Protein AF-A0A6F8Y904-F1 (afdb_monomer_lite)

Radius of gyration: 15.38 Å; chains: 1; bounding box: 41×33×41 Å

Sequence (114 aa):
MERADYKPGPPVDAAAERGEGDRWTLVFIRDFRHPREKVWGALVEPEQLREWAPFVPDRDLGGAGAATFTMLGGERPEDGPAEVLRVEPPALLVYDWGGDLLRWELEPTGEGPG

pLDDT: mean 87.83, std 13.52, range [43.12, 98.56]

Organism: NCBI:txid1076124

InterPro domains:
  IPR013538 Activator of Hsp90 ATPase homologue 1/2-like, C-terminal [PF08327] (34-111)
  IPR023393 START-like domain superfamily [G3DSA:3.30.530.20] (12-113)

Secondary structure (DSSP, 8-state):
-PPP-----S----EEEE-STT-EEEE-----SS-HHHHHHHHH-HHHHTTTSSEEESS-TTS-EEEEEEE-SSSS-EEEEEEEEEEETTTEEEEEETTEEEEEE----S-S--

Structure (mmCIF, N/CA/C/O backbone):
data_AF-A0A6F8Y904-F1
#
_entry.id   AF-A0A6F8Y904-F1
#
loop_
_atom_site.group_PDB
_atom_site.id
_atom_site.type_symbol
_atom_site.label_atom_id
_atom_site.label_alt_id
_atom_site.label_comp_id
_atom_site.label_asym_id
_atom_site.label_entity_id
_atom_site.label_seq_id
_atom_site.pdbx_PDB_ins_code
_atom_site.Cartn_x
_atom_site.Cartn_y
_atom_site.Cartn_z
_atom_site.occupancy
_atom_site.B_iso_or_equiv
_atom_site.auth_seq_id
_atom_site.auth_comp_id
_atom_site.auth_asym_id
_atom_site.auth_atom_id
_atom_site.pdbx_PDB_model_num
ATOM 1 N N . MET A 1 1 ? 19.372 -6.331 12.100 1.00 43.59 1 MET A N 1
ATOM 2 C CA . MET A 1 1 ? 18.099 -6.621 12.783 1.00 43.59 1 MET A CA 1
ATOM 3 C C . MET A 1 1 ? 17.629 -7.952 12.239 1.00 43.59 1 MET A C 1
ATOM 5 O O . MET A 1 1 ? 17.336 -8.042 11.055 1.00 43.59 1 MET A O 1
ATOM 9 N N . GLU A 1 2 ? 17.755 -8.996 13.048 1.00 51.47 2 GLU A N 1
ATOM 10 C CA . GLU A 1 2 ? 17.365 -10.367 12.711 1.00 51.47 2 GLU A CA 1
ATOM 11 C C . GLU A 1 2 ? 15.840 -10.384 12.539 1.00 51.47 2 GLU A C 1
ATOM 13 O O . GLU A 1 2 ? 15.128 -9.936 13.441 1.00 51.47 2 GLU A O 1
ATOM 18 N N . ARG A 1 3 ? 15.331 -10.783 11.361 1.00 57.88 3 ARG A N 1
ATOM 19 C CA . ARG A 1 3 ? 13.886 -11.000 11.186 1.00 57.88 3 ARG A CA 1
ATOM 20 C C . ARG A 1 3 ? 13.499 -12.064 12.210 1.00 57.88 3 ARG A C 1
ATOM 22 O O . ARG A 1 3 ? 14.092 -13.138 12.196 1.00 57.88 3 ARG A O 1
ATOM 29 N N . ALA A 1 4 ? 12.566 -11.746 13.107 1.00 63.38 4 ALA A N 1
ATOM 30 C CA . ALA A 1 4 ? 12.077 -12.697 14.100 1.00 63.38 4 ALA A CA 1
ATOM 31 C C . ALA A 1 4 ? 11.690 -14.017 13.414 1.00 63.38 4 ALA A C 1
ATOM 33 O O . ALA A 1 4 ? 11.136 -13.970 12.315 1.00 63.38 4 ALA A O 1
ATOM 34 N N . ASP A 1 5 ? 11.984 -15.156 14.053 1.00 65.44 5 ASP A N 1
ATOM 35 C CA . ASP A 1 5 ? 11.663 -16.511 13.582 1.00 65.44 5 ASP A CA 1
ATOM 36 C C . ASP A 1 5 ? 10.215 -16.593 13.066 1.00 65.44 5 ASP A C 1
ATOM 38 O O . ASP A 1 5 ? 9.262 -16.801 13.825 1.00 65.44 5 ASP A O 1
ATOM 42 N N . TYR A 1 6 ? 10.041 -16.408 11.756 1.00 66.50 6 TYR A N 1
ATOM 43 C CA . TYR A 1 6 ? 8.736 -16.400 11.115 1.00 66.50 6 TYR A CA 1
ATOM 44 C C . TYR A 1 6 ? 8.212 -17.834 11.058 1.00 66.50 6 TYR A C 1
ATOM 46 O O . TYR A 1 6 ? 8.697 -18.665 10.291 1.00 66.50 6 TYR A O 1
ATOM 54 N N . LYS A 1 7 ? 7.213 -18.132 11.892 1.00 64.94 7 LYS A N 1
ATOM 55 C CA . LYS A 1 7 ? 6.477 -19.400 11.871 1.00 64.94 7 LYS A CA 1
ATOM 56 C C . LYS A 1 7 ? 5.136 -19.167 11.175 1.00 64.94 7 LYS A C 1
ATOM 58 O O . LYS A 1 7 ? 4.258 -18.563 11.795 1.00 64.94 7 LYS A O 1
ATOM 63 N N . PRO A 1 8 ? 4.959 -19.598 9.913 1.00 66.12 8 PRO A N 1
ATOM 64 C CA . PRO A 1 8 ? 3.693 -19.406 9.223 1.00 66.12 8 PRO A CA 1
ATOM 65 C C . PRO A 1 8 ? 2.578 -20.173 9.944 1.00 66.12 8 PRO A C 1
ATOM 67 O O . PRO A 1 8 ? 2.765 -21.311 10.380 1.00 66.12 8 PRO A O 1
ATOM 70 N N . GLY A 1 9 ? 1.417 -19.533 10.077 1.00 66.50 9 GLY A N 1
ATOM 71 C CA . GLY A 1 9 ? 0.192 -20.198 10.511 1.00 66.50 9 GLY A CA 1
ATOM 72 C C . GLY A 1 9 ? -0.362 -21.138 9.430 1.00 66.50 9 GLY A C 1
ATOM 73 O O . GLY A 1 9 ? 0.191 -21.214 8.329 1.00 66.50 9 GLY A O 1
ATOM 74 N N . PRO A 1 10 ? -1.461 -21.859 9.717 1.00 69.75 10 PRO A N 1
ATOM 75 C CA . PRO A 1 10 ? -2.155 -22.638 8.698 1.00 69.75 10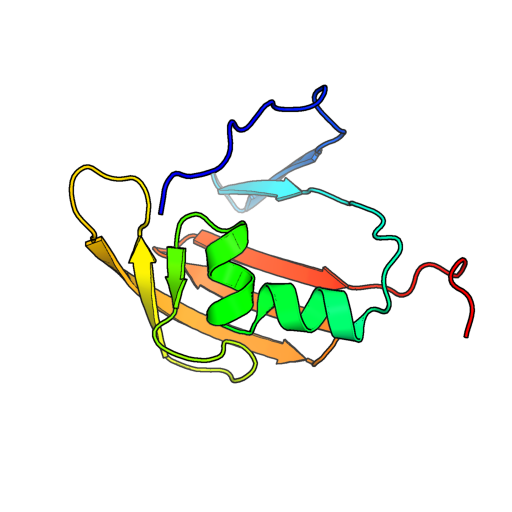 PRO A CA 1
ATOM 76 C C . PRO A 1 10 ? -2.585 -21.741 7.521 1.00 69.75 10 PRO A C 1
ATOM 78 O O . PRO A 1 10 ? -2.887 -20.562 7.738 1.00 69.75 10 PRO A O 1
ATOM 81 N N . PRO A 1 11 ? -2.634 -22.281 6.287 1.00 66.75 11 PRO A N 1
ATOM 82 C CA . PRO A 1 11 ? -3.173 -21.563 5.144 1.00 66.75 11 PRO A CA 1
ATOM 83 C C . PRO A 1 11 ? -4.582 -21.069 5.452 1.00 66.75 11 PRO A C 1
ATOM 85 O O . PRO A 1 11 ? -5.408 -21.785 6.015 1.00 66.75 11 PRO A O 1
ATOM 88 N N . VAL A 1 12 ? -4.819 -19.825 5.090 1.00 75.00 12 VAL A N 1
ATOM 89 C CA . VAL A 1 12 ? -6.064 -19.097 5.306 1.00 75.00 12 VAL A CA 1
ATOM 90 C C . VAL A 1 12 ? -6.730 -18.872 3.955 1.00 75.00 12 VAL A C 1
ATOM 92 O O . VAL A 1 12 ? -6.027 -18.776 2.947 1.00 75.00 12 VAL A O 1
ATOM 95 N N . ASP A 1 13 ? -8.060 -18.773 3.937 1.00 79.62 13 ASP A N 1
ATOM 96 C CA . ASP A 1 13 ? -8.836 -18.696 2.696 1.00 79.62 13 ASP A CA 1
ATOM 97 C C . ASP A 1 13 ? -8.325 -17.582 1.770 1.00 79.62 13 ASP A C 1
ATOM 99 O O . ASP A 1 13 ? -8.015 -16.462 2.206 1.00 79.62 13 ASP A O 1
ATOM 103 N N . ALA A 1 14 ? -8.213 -17.926 0.491 1.00 85.69 14 ALA A N 1
ATOM 104 C CA . ALA A 1 14 ? -7.833 -17.049 -0.604 1.00 85.69 14 ALA A CA 1
ATOM 105 C C . ALA A 1 14 ? -8.616 -17.471 -1.850 1.00 85.69 14 ALA A C 1
ATOM 107 O O . ALA A 1 14 ? -8.789 -18.667 -2.098 1.00 85.69 14 ALA A O 1
ATOM 108 N N . ALA A 1 15 ? -9.078 -16.499 -2.627 1.00 87.62 15 ALA A N 1
ATOM 109 C CA . ALA A 1 15 ? -9.743 -16.747 -3.900 1.00 87.62 15 ALA A CA 1
ATOM 110 C C . ALA A 1 15 ? -8.816 -16.348 -5.049 1.00 87.62 15 ALA A C 1
ATOM 112 O O . ALA A 1 15 ? -8.114 -15.343 -4.967 1.00 87.62 15 ALA A O 1
ATOM 113 N N . ALA A 1 16 ? -8.817 -17.139 -6.118 1.00 90.31 16 ALA A N 1
ATOM 114 C CA . ALA A 1 16 ? -8.159 -16.788 -7.366 1.00 90.31 16 ALA A CA 1
ATOM 115 C C . ALA A 1 16 ? -9.233 -16.541 -8.424 1.00 90.31 16 ALA A C 1
ATOM 117 O O . ALA A 1 16 ? -10.044 -17.422 -8.714 1.00 90.31 16 ALA A O 1
ATOM 118 N N . GLU A 1 17 ? -9.223 -15.349 -8.999 1.00 91.25 17 GLU A N 1
ATOM 119 C CA . GLU A 1 17 ? -10.159 -14.928 -10.031 1.00 91.25 17 GLU A CA 1
ATOM 120 C C . GLU A 1 17 ? -9.407 -14.732 -11.343 1.00 91.25 17 GLU A C 1
ATOM 122 O O . GLU A 1 17 ? -8.295 -14.198 -11.377 1.00 91.25 17 GLU A O 1
ATOM 127 N N . ARG A 1 18 ? -10.004 -15.187 -12.445 1.00 88.50 18 ARG A N 1
ATOM 128 C CA . ARG A 1 18 ? -9.445 -14.941 -13.771 1.00 88.50 18 ARG A CA 1
ATOM 129 C C . ARG A 1 18 ? -9.848 -13.539 -14.218 1.00 88.50 18 ARG A C 1
ATOM 131 O O . ARG A 1 18 ? -11.039 -13.254 -14.325 1.00 88.50 18 ARG A O 1
ATOM 138 N N . GLY A 1 19 ? -8.858 -12.694 -14.482 1.00 80.56 19 GLY A N 1
ATOM 139 C CA . GLY A 1 19 ? -9.053 -11.365 -15.049 1.00 80.56 19 GLY A CA 1
ATOM 140 C C . GLY A 1 19 ? -9.186 -11.399 -16.572 1.00 80.56 19 GLY A C 1
ATOM 141 O O . GLY A 1 19 ? -9.319 -12.456 -17.195 1.00 80.56 19 GLY A O 1
ATOM 142 N N . GLU A 1 20 ? -9.128 -10.224 -17.197 1.00 80.12 20 GLU A N 1
ATOM 143 C CA . GLU A 1 20 ? -9.118 -10.127 -18.656 1.00 80.12 20 GLU A CA 1
ATOM 144 C C . GLU A 1 20 ? -7.844 -10.755 -19.254 1.00 80.12 20 GLU A C 1
ATOM 146 O O . GLU A 1 20 ? -6.719 -10.501 -18.811 1.00 80.12 20 GLU A O 1
ATOM 151 N N . GLY A 1 21 ? -8.029 -11.576 -20.291 1.00 84.06 21 GLY A N 1
ATOM 152 C CA . GLY A 1 21 ? -6.946 -12.294 -20.965 1.00 84.06 21 GLY A CA 1
ATOM 153 C C . GLY A 1 21 ? -6.317 -13.388 -20.093 1.00 84.06 21 GLY A C 1
ATOM 154 O O . GLY A 1 21 ? -7.002 -14.309 -19.634 1.00 84.06 21 GLY A O 1
ATOM 155 N N . ASP A 1 22 ? -5.000 -13.286 -19.904 1.00 85.19 22 ASP A N 1
ATOM 156 C CA . ASP A 1 22 ? -4.187 -14.223 -19.115 1.00 85.19 22 ASP A CA 1
ATOM 157 C C . ASP A 1 22 ? -3.836 -13.686 -17.717 1.00 85.19 22 ASP A C 1
ATOM 159 O O . ASP A 1 22 ? -3.035 -14.289 -17.001 1.00 85.19 22 ASP A O 1
ATOM 163 N N . ARG A 1 23 ? -4.438 -12.563 -17.297 1.00 87.06 23 ARG A N 1
ATOM 164 C CA . ARG A 1 23 ? -4.240 -12.041 -15.942 1.00 87.06 23 ARG A CA 1
ATOM 165 C C . ARG A 1 23 ? -5.023 -12.857 -14.920 1.00 87.06 23 ARG A C 1
ATOM 167 O O . ARG A 1 23 ? -6.149 -13.290 -15.165 1.00 87.06 23 ARG A O 1
ATOM 174 N N . TRP A 1 24 ? -4.436 -12.989 -13.742 1.00 91.94 24 TRP A N 1
ATOM 175 C CA . TRP A 1 24 ? -5.061 -13.585 -12.570 1.00 91.94 24 TRP A CA 1
ATOM 176 C C . TRP A 1 24 ? -5.036 -12.588 -11.422 1.00 91.94 24 TRP A C 1
ATOM 178 O O . TRP A 1 24 ? -4.079 -11.831 -11.272 1.00 91.94 24 TRP A O 1
ATOM 188 N N . THR A 1 25 ? -6.081 -12.612 -10.605 1.00 92.88 25 THR A N 1
ATOM 189 C CA . THR A 1 25 ? -6.195 -11.805 -9.394 1.00 92.88 25 THR A CA 1
ATOM 190 C C . THR A 1 25 ? -6.287 -12.734 -8.200 1.00 92.88 25 THR A C 1
ATOM 192 O O . THR A 1 25 ? -7.098 -13.658 -8.177 1.00 92.88 25 THR A O 1
ATOM 195 N N . LEU A 1 26 ? -5.442 -12.488 -7.206 1.00 94.12 26 LEU A N 1
ATOM 196 C CA . LEU A 1 26 ? -5.467 -13.195 -5.937 1.00 94.12 26 LEU A CA 1
ATOM 197 C C . LEU A 1 26 ? -6.111 -12.290 -4.888 1.00 94.12 26 LEU A C 1
ATOM 199 O O . LEU A 1 26 ? -5.642 -11.177 -4.659 1.00 94.12 26 LEU A O 1
ATOM 203 N N . VAL A 1 27 ? -7.187 -12.767 -4.268 1.00 93.25 27 VAL A N 1
ATOM 204 C CA . VAL A 1 27 ? -7.985 -12.009 -3.303 1.00 93.25 27 VAL A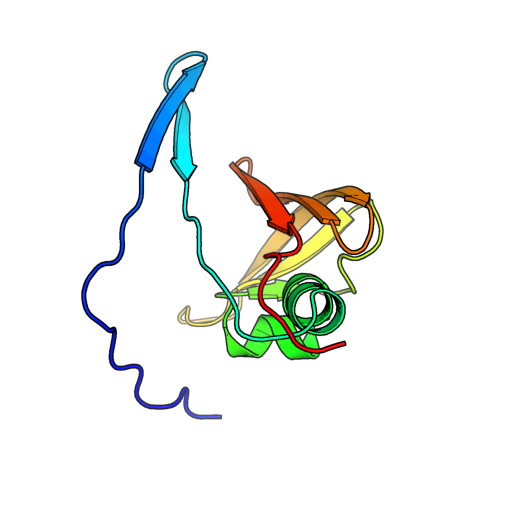 CA 1
ATOM 205 C C . VAL A 1 27 ? -7.816 -12.613 -1.914 1.00 93.25 27 VAL A C 1
ATOM 207 O O . VAL A 1 27 ? -8.093 -13.795 -1.691 1.00 93.25 27 VAL A O 1
ATOM 210 N N . PHE A 1 28 ? -7.388 -11.775 -0.970 1.00 92.12 28 PHE A N 1
ATOM 211 C CA . PHE A 1 28 ? -7.277 -12.105 0.447 1.00 92.12 28 PHE A CA 1
ATOM 212 C C . PHE A 1 28 ? -8.155 -11.165 1.268 1.00 92.12 28 PHE A C 1
ATOM 214 O O . PHE A 1 28 ? -8.025 -9.950 1.161 1.00 92.12 28 PHE A O 1
ATOM 221 N N . ILE A 1 29 ? -8.998 -11.731 2.131 1.00 90.88 29 ILE A N 1
ATOM 222 C CA . ILE A 1 29 ? -9.848 -10.968 3.054 1.00 90.88 29 ILE A CA 1
ATOM 223 C C . ILE A 1 29 ? -9.485 -11.363 4.481 1.00 90.88 29 ILE A C 1
ATOM 225 O O . ILE A 1 29 ? -9.444 -12.552 4.807 1.00 90.88 29 ILE A O 1
ATOM 229 N N . ARG A 1 30 ? -9.173 -10.383 5.331 1.00 89.12 30 ARG A N 1
ATOM 230 C CA . ARG A 1 30 ? -8.776 -10.610 6.725 1.00 89.12 30 ARG A CA 1
ATOM 231 C C . ARG A 1 30 ? -9.437 -9.591 7.638 1.00 89.12 30 ARG A C 1
ATOM 233 O O . ARG A 1 30 ? -9.331 -8.393 7.395 1.00 89.12 30 ARG A O 1
ATOM 240 N N . ASP A 1 31 ? -10.013 -10.085 8.727 1.00 89.88 31 ASP A N 1
ATOM 241 C CA . ASP A 1 31 ? -10.516 -9.241 9.803 1.00 89.88 31 ASP A CA 1
ATOM 242 C C . ASP A 1 31 ? -9.381 -8.880 10.762 1.00 89.88 31 ASP A C 1
ATOM 244 O O . ASP A 1 31 ? -8.701 -9.751 11.319 1.00 89.88 31 ASP A O 1
ATOM 248 N N . PHE A 1 32 ? -9.192 -7.584 10.996 1.00 89.44 32 PHE A N 1
ATOM 249 C CA . PHE A 1 32 ? -8.212 -7.074 11.948 1.00 89.44 32 PHE A CA 1
ATOM 250 C C . PHE A 1 32 ? -8.915 -6.501 13.177 1.00 89.44 32 PHE A C 1
ATOM 252 O O . PHE A 1 32 ? -9.767 -5.626 13.072 1.00 89.44 32 PHE A O 1
ATOM 259 N N . ARG A 1 33 ? -8.501 -6.928 14.377 1.00 89.94 33 ARG A N 1
ATOM 260 C CA . ARG A 1 33 ? -8.997 -6.390 15.663 1.00 89.94 33 ARG A CA 1
ATOM 261 C C . ARG A 1 33 ? -8.326 -5.059 16.024 1.00 89.94 33 ARG A C 1
ATOM 263 O O . ARG A 1 33 ? -7.823 -4.876 17.135 1.00 89.94 33 ARG A O 1
ATOM 270 N N . HIS A 1 34 ? -8.252 -4.151 15.060 1.00 89.31 34 HIS A N 1
ATOM 271 C CA . HIS A 1 34 ? -7.625 -2.843 15.187 1.00 89.31 34 HIS A CA 1
ATOM 272 C C . HIS A 1 34 ? -8.509 -1.772 14.542 1.00 89.31 34 HIS A C 1
ATOM 274 O O . HIS A 1 34 ? -9.186 -2.072 13.560 1.00 89.31 34 HIS A O 1
ATOM 280 N N . PRO A 1 35 ? -8.488 -0.523 15.048 1.00 91.31 35 PRO A N 1
ATOM 281 C CA . PRO A 1 35 ? -9.124 0.592 14.357 1.00 91.31 35 PRO A CA 1
ATOM 282 C C . PRO A 1 35 ? -8.598 0.708 12.926 1.00 91.31 35 PRO A C 1
ATOM 284 O O . PRO A 1 35 ? -7.400 0.514 12.689 1.00 91.31 35 PRO A O 1
ATOM 287 N N . ARG A 1 36 ? -9.477 1.061 11.985 1.00 92.31 36 ARG A N 1
ATOM 288 C CA . ARG A 1 36 ? -9.130 1.177 10.559 1.00 92.31 36 ARG A CA 1
ATOM 289 C C . ARG A 1 36 ? -7.952 2.124 10.323 1.00 92.31 36 ARG A C 1
ATOM 291 O O . ARG A 1 36 ? -7.123 1.846 9.473 1.00 92.31 36 ARG A O 1
ATOM 298 N N . GLU A 1 37 ? -7.820 3.188 11.115 1.00 93.69 37 GLU A N 1
ATOM 299 C CA . GLU A 1 37 ? -6.725 4.158 11.017 1.00 93.69 37 GLU A CA 1
ATOM 300 C C . GLU A 1 37 ? -5.370 3.516 11.338 1.00 93.69 37 GLU A C 1
ATOM 302 O O . GLU A 1 37 ? -4.364 3.839 10.713 1.00 93.69 37 GLU A O 1
ATOM 307 N N . LYS A 1 38 ? -5.345 2.561 12.276 1.00 94.75 38 LYS A N 1
ATOM 308 C CA . LYS A 1 38 ? -4.128 1.819 12.615 1.00 94.75 38 LYS A CA 1
ATOM 309 C C . LYS A 1 38 ? -3.739 0.852 11.500 1.00 94.75 38 LYS A C 1
ATOM 311 O O . LYS A 1 38 ? -2.562 0.730 11.184 1.00 94.75 38 LYS A O 1
ATOM 316 N N . VAL A 1 39 ? -4.722 0.171 10.911 1.00 96.25 39 VAL A N 1
ATOM 317 C CA . VAL A 1 39 ? -4.487 -0.716 9.761 1.00 96.25 39 VAL A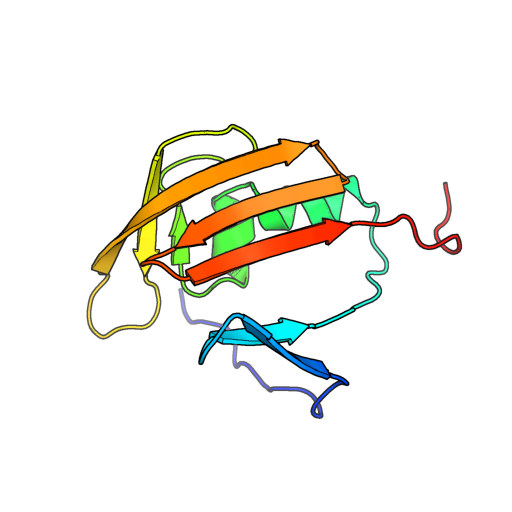 CA 1
ATOM 318 C C . VAL A 1 39 ? -4.031 0.102 8.552 1.00 96.25 39 VAL A C 1
ATOM 320 O O . VAL A 1 39 ? -3.098 -0.293 7.866 1.00 96.25 39 VAL A O 1
ATOM 323 N N . TRP A 1 40 ? -4.626 1.275 8.337 1.00 97.38 40 TRP A N 1
ATOM 324 C CA . TRP A 1 40 ? -4.243 2.195 7.273 1.00 97.38 40 TRP A CA 1
ATOM 325 C C . TRP A 1 40 ? -2.788 2.653 7.390 1.00 97.38 40 TRP A C 1
ATOM 327 O O . TRP A 1 40 ? -2.050 2.548 6.415 1.00 97.38 40 TRP A O 1
ATOM 337 N N . GLY A 1 41 ? -2.349 3.080 8.581 1.00 97.50 41 GLY A N 1
ATOM 338 C CA . GLY A 1 41 ? -0.946 3.440 8.820 1.00 97.50 41 GLY A CA 1
ATOM 339 C C . GLY A 1 41 ? 0.017 2.306 8.451 1.00 97.50 41 GLY A C 1
ATOM 340 O O . GLY A 1 41 ? 1.027 2.542 7.795 1.00 97.50 41 GLY A O 1
ATOM 341 N N . ALA A 1 42 ? -0.351 1.053 8.741 1.00 97.00 42 ALA A N 1
ATOM 342 C CA . ALA A 1 42 ? 0.448 -0.115 8.370 1.00 97.00 42 ALA A CA 1
ATOM 343 C C . ALA A 1 42 ? 0.575 -0.351 6.853 1.00 97.00 42 ALA A C 1
ATOM 345 O O . ALA A 1 42 ? 1.480 -1.074 6.433 1.00 97.00 42 ALA A O 1
ATOM 346 N N . LEU A 1 43 ? -0.313 0.237 6.042 1.00 97.12 43 LEU A N 1
ATOM 347 C CA . LEU A 1 43 ? -0.302 0.137 4.581 1.00 97.12 43 LEU A CA 1
ATOM 348 C C . L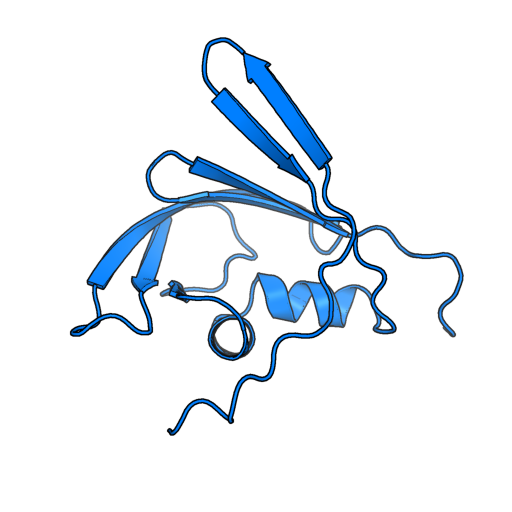EU A 1 43 ? 0.420 1.297 3.890 1.00 97.12 43 LEU A C 1
ATOM 350 O O . LEU A 1 43 ? 0.830 1.125 2.743 1.00 97.12 43 LEU A O 1
ATOM 354 N N . VAL A 1 44 ? 0.536 2.466 4.532 1.00 97.88 44 VAL A N 1
ATOM 355 C CA . VAL A 1 44 ? 1.065 3.679 3.879 1.00 97.88 44 VAL A CA 1
ATOM 356 C C . VAL A 1 44 ? 2.352 4.222 4.486 1.00 97.88 44 VAL A C 1
ATOM 358 O O . VAL A 1 44 ? 3.140 4.819 3.753 1.00 97.88 44 VAL A O 1
ATOM 361 N N . GLU A 1 45 ? 2.596 3.996 5.777 1.00 98.00 45 GLU A N 1
ATOM 362 C CA . GLU A 1 45 ? 3.758 4.546 6.476 1.00 98.00 45 GLU A CA 1
ATOM 363 C C . GLU A 1 45 ? 4.986 3.639 6.261 1.00 98.00 45 GLU A C 1
ATOM 365 O O . GLU A 1 45 ? 4.926 2.445 6.592 1.00 98.00 45 GLU A O 1
ATOM 370 N N . PRO A 1 46 ? 6.121 4.158 5.749 1.00 96.81 46 PRO A N 1
ATOM 371 C CA . PRO A 1 46 ? 7.314 3.352 5.468 1.00 96.81 46 PRO A CA 1
ATOM 372 C C . PRO A 1 46 ? 7.830 2.580 6.690 1.00 96.81 46 PRO A C 1
ATOM 374 O O . PRO A 1 46 ? 8.249 1.423 6.583 1.00 96.81 46 PRO A O 1
ATOM 377 N N . GLU A 1 47 ? 7.774 3.207 7.867 1.00 95.38 47 GLU A N 1
ATOM 378 C CA . GLU A 1 47 ? 8.218 2.643 9.142 1.00 95.38 47 GLU A CA 1
ATOM 379 C C . GLU A 1 47 ? 7.337 1.491 9.624 1.00 95.38 47 GLU A C 1
ATOM 381 O O . GLU A 1 47 ? 7.828 0.630 10.351 1.00 95.38 47 GLU A O 1
ATOM 386 N N . GLN A 1 48 ? 6.066 1.442 9.220 1.00 96.12 48 GLN A N 1
ATOM 387 C CA . GLN A 1 48 ? 5.180 0.326 9.547 1.00 96.12 48 GLN A CA 1
ATOM 388 C C . GLN A 1 48 ? 5.225 -0.765 8.471 1.00 96.12 48 GLN A C 1
ATOM 390 O O . GLN A 1 48 ? 5.275 -1.950 8.801 1.00 96.12 48 GLN A O 1
ATOM 395 N N . LEU A 1 49 ? 5.266 -0.383 7.190 1.00 95.00 49 LEU A N 1
ATOM 396 C CA . LEU A 1 49 ? 5.354 -1.315 6.060 1.00 95.00 49 LEU A CA 1
ATOM 397 C C . LEU A 1 49 ? 6.557 -2.251 6.182 1.00 95.00 49 LEU A C 1
ATOM 399 O O . LEU A 1 49 ? 6.416 -3.460 6.006 1.00 95.00 49 LEU A O 1
ATOM 403 N N . ARG A 1 50 ? 7.728 -1.720 6.557 1.00 92.75 50 ARG A N 1
ATOM 404 C CA . ARG A 1 50 ? 8.970 -2.501 6.713 1.00 92.75 50 ARG A CA 1
ATOM 405 C C . ARG A 1 50 ? 8.871 -3.679 7.690 1.00 92.75 50 ARG A C 1
ATOM 407 O O . ARG A 1 50 ? 9.709 -4.578 7.628 1.00 92.75 50 ARG A O 1
ATOM 414 N N . GLU A 1 51 ? 7.898 -3.663 8.601 1.00 92.75 51 GLU A N 1
ATOM 415 C CA . GLU A 1 51 ? 7.728 -4.705 9.616 1.00 92.75 51 GLU A CA 1
ATOM 416 C C . GLU A 1 51 ? 7.060 -5.967 9.052 1.00 92.75 51 GLU A C 1
ATOM 418 O O . GLU A 1 51 ? 7.216 -7.049 9.620 1.00 92.75 51 GLU A O 1
ATOM 423 N N . TRP A 1 52 ? 6.350 -5.868 7.922 1.00 91.81 52 TRP A N 1
ATOM 424 C CA . TRP A 1 52 ? 5.608 -6.999 7.353 1.00 91.81 52 TRP A CA 1
ATOM 425 C C . TRP A 1 52 ? 5.774 -7.167 5.838 1.00 91.81 52 TRP A C 1
ATOM 427 O O . TRP A 1 52 ? 5.751 -8.298 5.347 1.00 91.81 52 TRP A O 1
ATOM 437 N N . ALA A 1 53 ? 5.967 -6.079 5.094 1.00 92.81 53 ALA A N 1
ATOM 438 C CA . ALA A 1 53 ? 6.096 -6.102 3.647 1.00 92.81 53 ALA A CA 1
ATOM 439 C C . ALA A 1 53 ? 7.487 -6.605 3.206 1.00 92.81 53 ALA A C 1
ATOM 441 O O . ALA A 1 53 ? 8.480 -6.517 3.943 1.00 92.81 53 ALA A O 1
ATOM 442 N N . PRO A 1 54 ? 7.601 -7.132 1.975 1.00 91.38 54 PRO A N 1
ATOM 443 C CA . PRO A 1 54 ? 8.888 -7.504 1.399 1.00 91.38 54 PRO A CA 1
ATOM 444 C C . PRO A 1 54 ? 9.680 -6.295 0.874 1.00 91.38 54 PRO A C 1
ATOM 446 O O . PRO A 1 54 ? 10.736 -6.494 0.288 1.00 91.38 54 PRO A O 1
ATOM 449 N N . PHE A 1 55 ? 9.208 -5.061 1.066 1.00 93.88 55 PHE A N 1
ATOM 450 C CA . PHE A 1 55 ? 9.854 -3.837 0.589 1.00 93.88 55 PHE A CA 1
ATOM 451 C C . PHE A 1 55 ? 9.685 -2.676 1.575 1.00 93.88 55 PHE A C 1
ATOM 453 O O . PHE A 1 55 ? 8.878 -2.746 2.503 1.00 93.88 55 PHE A O 1
ATOM 460 N N . VAL A 1 56 ? 10.428 -1.592 1.343 1.00 95.25 56 VAL A N 1
ATOM 461 C CA . VAL A 1 56 ? 10.233 -0.290 1.997 1.00 95.25 56 VAL A CA 1
ATOM 462 C C . VAL A 1 56 ? 10.107 0.787 0.921 1.00 95.25 56 VAL A C 1
ATOM 464 O O . VAL A 1 56 ? 10.996 0.864 0.072 1.00 95.25 56 VAL A O 1
ATOM 467 N N . PRO A 1 57 ? 9.043 1.606 0.925 1.00 97.06 57 PRO A N 1
ATOM 468 C CA . PRO A 1 57 ? 8.950 2.739 0.018 1.00 97.06 57 PRO A CA 1
ATOM 469 C C . PRO A 1 57 ? 9.842 3.905 0.471 1.00 97.06 57 PRO A C 1
ATOM 471 O O . PRO A 1 57 ? 10.071 4.106 1.663 1.00 97.06 57 PRO A O 1
ATOM 474 N N . ASP A 1 58 ? 10.305 4.710 -0.481 1.00 97.31 58 ASP A N 1
ATOM 475 C CA . ASP A 1 58 ? 11.074 5.942 -0.246 1.00 97.31 58 ASP A CA 1
ATOM 476 C C . ASP A 1 58 ? 10.240 7.105 0.323 1.00 97.31 58 ASP A C 1
ATOM 478 O O . ASP A 1 58 ? 10.791 8.119 0.760 1.00 97.31 58 ASP A O 1
ATOM 482 N N . ARG 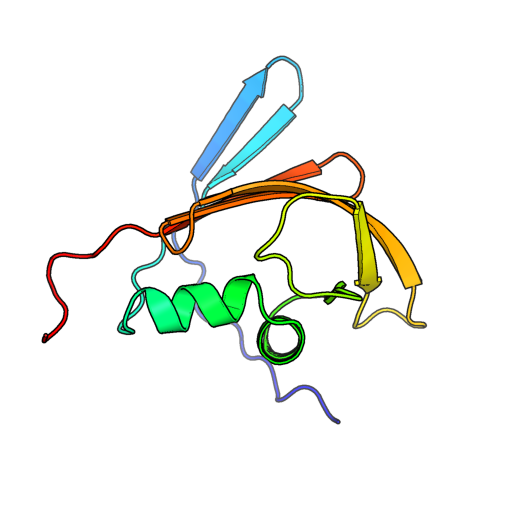A 1 59 ? 8.911 6.963 0.332 1.00 98.06 59 ARG A N 1
ATOM 483 C CA . ARG A 1 59 ? 7.949 7.939 0.850 1.00 98.06 59 ARG A CA 1
ATOM 484 C C . ARG A 1 59 ? 6.690 7.270 1.399 1.00 98.06 59 ARG A C 1
ATOM 486 O O . ARG A 1 59 ? 6.406 6.113 1.105 1.00 98.06 59 ARG A O 1
ATOM 493 N N . ASP A 1 60 ? 5.889 8.051 2.116 1.00 98.06 60 ASP A N 1
ATOM 494 C CA . ASP A 1 60 ? 4.530 7.674 2.513 1.00 98.06 60 ASP A CA 1
ATOM 495 C C . ASP A 1 60 ? 3.627 7.454 1.284 1.00 98.06 60 ASP A C 1
ATOM 497 O O . ASP A 1 60 ? 3.619 8.275 0.358 1.00 98.06 60 ASP A O 1
ATOM 501 N N . LEU A 1 61 ? 2.879 6.344 1.258 1.00 98.38 61 LEU A N 1
ATOM 502 C CA . LEU A 1 61 ? 2.008 5.952 0.136 1.00 98.38 61 LEU A CA 1
ATOM 503 C C . LEU A 1 61 ? 0.593 6.547 0.207 1.00 98.38 61 LEU A C 1
ATOM 505 O O . LEU A 1 61 ? -0.223 6.316 -0.681 1.00 98.38 61 LEU A O 1
ATOM 509 N N . GLY A 1 62 ? 0.302 7.358 1.221 1.00 97.38 62 GLY A N 1
ATOM 510 C CA . GLY A 1 62 ? -0.952 8.076 1.436 1.00 97.38 62 GLY A CA 1
ATOM 511 C C . GLY A 1 62 ? -1.195 9.232 0.458 1.00 97.38 62 GLY A C 1
ATOM 512 O O . GLY A 1 62 ? -2.214 9.915 0.550 1.00 97.38 62 GLY A O 1
ATOM 513 N N . GLY A 1 63 ? -0.289 9.447 -0.499 1.00 97.44 63 GLY A N 1
ATOM 514 C CA . GLY A 1 63 ? -0.452 10.370 -1.619 1.00 97.44 63 GLY A CA 1
ATOM 515 C C . GLY A 1 63 ? -0.179 9.693 -2.963 1.00 97.44 63 GLY A C 1
ATOM 516 O O . GLY A 1 63 ? 0.748 8.886 -3.088 1.00 97.44 63 GLY A O 1
ATOM 517 N N . ALA A 1 64 ? -0.963 10.054 -3.980 1.00 98.19 64 ALA A N 1
ATOM 518 C CA . ALA A 1 64 ? -0.758 9.591 -5.352 1.00 98.19 64 ALA A CA 1
ATOM 519 C C . ALA A 1 64 ? 0.575 10.092 -5.944 1.00 98.19 64 ALA A C 1
ATOM 521 O O . ALA A 1 64 ? 1.062 11.162 -5.574 1.00 98.19 64 ALA A O 1
ATOM 522 N N . GLY A 1 65 ? 1.141 9.325 -6.879 1.00 98.12 65 GLY A N 1
ATOM 523 C CA . GLY A 1 65 ? 2.367 9.659 -7.611 1.00 98.12 65 GLY A CA 1
ATOM 524 C C . GLY A 1 65 ? 3.445 8.573 -7.567 1.00 98.12 65 GLY A C 1
ATOM 525 O O . GLY A 1 65 ? 3.278 7.521 -6.946 1.00 98.12 65 GLY A O 1
ATOM 526 N N . ALA A 1 66 ? 4.581 8.847 -8.204 1.00 98.12 66 ALA A N 1
ATOM 527 C CA . ALA A 1 66 ? 5.723 7.934 -8.257 1.00 98.12 66 ALA A CA 1
ATOM 528 C C . ALA A 1 66 ? 6.315 7.653 -6.866 1.00 98.12 66 ALA A C 1
ATOM 530 O O . ALA A 1 66 ? 6.329 8.534 -6.005 1.00 98.12 66 ALA A O 1
ATOM 531 N N . ALA A 1 67 ? 6.802 6.435 -6.660 1.00 97.81 67 ALA A N 1
ATOM 532 C CA . ALA A 1 67 ? 7.546 5.994 -5.487 1.00 97.81 67 ALA A CA 1
ATOM 533 C C . ALA A 1 67 ? 8.649 5.010 -5.913 1.00 97.81 67 ALA A C 1
ATOM 535 O O . ALA A 1 67 ? 8.596 4.425 -6.997 1.00 97.81 67 ALA A O 1
ATOM 536 N N . THR A 1 68 ? 9.628 4.806 -5.042 1.00 97.38 68 THR A N 1
ATOM 537 C CA . THR A 1 68 ? 10.678 3.793 -5.209 1.00 97.38 68 THR A CA 1
ATOM 538 C C . THR A 1 68 ? 10.551 2.774 -4.091 1.00 97.38 68 THR A C 1
ATOM 540 O O . THR A 1 68 ? 10.535 3.148 -2.920 1.00 97.38 68 THR A O 1
ATOM 543 N N . PHE A 1 69 ? 10.446 1.490 -4.429 1.00 96.50 69 PHE A N 1
ATOM 544 C CA . PHE A 1 69 ? 10.397 0.405 -3.449 1.00 96.50 69 PHE A CA 1
ATOM 545 C C . PHE A 1 69 ? 11.757 -0.280 -3.374 1.00 96.50 69 PHE A C 1
ATOM 547 O O . PHE A 1 69 ? 12.219 -0.852 -4.359 1.00 96.50 69 PHE A O 1
ATOM 554 N N . THR A 1 70 ? 12.369 -0.266 -2.192 1.00 95.44 70 THR A N 1
ATOM 555 C CA . THR A 1 70 ? 13.584 -1.032 -1.906 1.00 95.44 70 THR A CA 1
ATOM 556 C C . THR A 1 70 ? 13.202 -2.412 -1.382 1.00 95.44 70 THR A C 1
ATOM 558 O O . THR A 1 70 ? 12.648 -2.540 -0.286 1.00 95.44 70 THR A O 1
ATOM 561 N N . MET A 1 71 ? 13.516 -3.458 -2.141 1.00 92.56 71 MET A N 1
ATOM 562 C CA . MET A 1 71 ? 13.235 -4.847 -1.784 1.00 92.56 71 MET A CA 1
ATOM 563 C C . MET A 1 71 ? 14.097 -5.327 -0.615 1.00 92.56 71 MET A C 1
ATOM 565 O O . MET A 1 71 ? 15.317 -5.158 -0.585 1.00 92.56 71 MET A O 1
ATOM 569 N N . LEU A 1 72 ? 13.454 -5.981 0.350 1.00 86.00 72 LEU A N 1
ATOM 570 C CA . LEU A 1 72 ? 14.071 -6.582 1.524 1.00 86.00 72 LEU A CA 1
ATOM 571 C C . LEU A 1 72 ? 14.150 -8.105 1.366 1.00 86.00 72 LEU A C 1
ATOM 573 O O . LEU A 1 72 ? 13.197 -8.747 0.939 1.00 86.00 72 LEU A O 1
ATOM 577 N N . GLY A 1 73 ? 15.246 -8.710 1.827 1.00 74.94 73 GLY A N 1
ATOM 578 C CA . GLY A 1 73 ? 15.379 -10.172 1.918 1.00 74.94 73 GLY A CA 1
ATOM 579 C C . GLY A 1 73 ? 16.042 -10.857 0.718 1.00 74.94 73 GLY A C 1
ATOM 580 O O . GLY A 1 73 ? 16.274 -12.061 0.787 1.00 74.94 73 GLY A O 1
ATOM 581 N N . GLY A 1 74 ? 16.393 -10.112 -0.335 1.00 73.12 74 GLY A N 1
ATOM 582 C CA . GLY A 1 74 ? 17.345 -10.565 -1.356 1.00 73.12 74 GLY A CA 1
ATOM 583 C C . GLY A 1 74 ? 18.795 -10.545 -0.851 1.00 73.12 74 GLY A C 1
ATOM 584 O O . GLY A 1 74 ? 19.080 -10.013 0.225 1.00 73.12 74 GLY A O 1
ATOM 585 N N . GLU A 1 75 ? 19.734 -11.091 -1.635 1.00 74.19 75 GLU A N 1
ATOM 586 C CA . GLU A 1 75 ? 21.176 -11.026 -1.317 1.00 74.19 75 GLU A CA 1
ATOM 587 C C . GLU A 1 75 ? 21.676 -9.577 -1.191 1.00 74.19 75 GLU A C 1
ATOM 589 O O . GLU A 1 75 ? 22.622 -9.296 -0.451 1.00 74.19 75 GLU A O 1
ATOM 594 N N . ARG A 1 76 ? 21.035 -8.653 -1.917 1.00 78.25 76 ARG A N 1
ATOM 595 C CA . ARG A 1 76 ? 21.271 -7.210 -1.877 1.00 78.25 76 ARG A CA 1
ATOM 596 C C . ARG A 1 76 ? 19.929 -6.475 -1.932 1.00 78.25 76 ARG A C 1
ATOM 598 O O . ARG A 1 76 ? 19.004 -6.989 -2.556 1.00 78.25 76 ARG A O 1
ATOM 605 N N . PRO A 1 77 ? 19.811 -5.296 -1.297 1.00 83.06 77 PRO A N 1
ATOM 606 C CA . PRO A 1 77 ? 18.682 -4.409 -1.541 1.00 83.06 77 PRO A CA 1
ATOM 607 C C . PRO A 1 77 ? 18.638 -4.017 -3.020 1.00 83.06 77 PRO A C 1
ATOM 609 O O . PRO A 1 77 ? 19.669 -3.650 -3.590 1.00 83.06 77 PRO A O 1
ATOM 612 N N . GLU A 1 78 ? 17.457 -4.104 -3.621 1.00 90.31 78 GLU A N 1
ATOM 613 C CA . GLU A 1 78 ? 17.207 -3.737 -5.015 1.00 90.31 78 GLU A CA 1
ATOM 614 C C . GLU A 1 78 ? 16.063 -2.732 -5.065 1.00 90.31 78 GLU A C 1
ATOM 616 O O . GLU A 1 78 ? 15.011 -2.963 -4.468 1.00 90.31 78 GLU A O 1
ATOM 621 N N . ASP A 1 79 ? 16.276 -1.626 -5.774 1.00 94.19 79 ASP A N 1
ATOM 622 C CA . ASP A 1 79 ? 15.272 -0.581 -5.940 1.00 94.19 79 ASP A CA 1
ATOM 623 C C . ASP A 1 79 ? 14.463 -0.828 -7.217 1.00 94.19 79 ASP A C 1
ATOM 625 O O . ASP A 1 79 ? 15.024 -1.066 -8.291 1.00 94.19 79 ASP A O 1
ATOM 629 N N . GLY A 1 80 ? 13.139 -0.748 -7.105 1.00 93.94 80 GLY A N 1
ATOM 630 C CA . GLY A 1 80 ? 12.203 -0.872 -8.218 1.00 93.94 80 GLY A CA 1
ATOM 631 C C . GLY A 1 80 ? 11.200 0.283 -8.250 1.00 93.94 80 GLY A C 1
ATOM 632 O O . GLY A 1 80 ? 10.827 0.799 -7.192 1.00 93.94 80 GLY A O 1
ATOM 633 N N . PRO A 1 81 ? 10.747 0.709 -9.443 1.00 96.44 81 PRO A N 1
ATOM 634 C CA . PRO A 1 81 ? 9.729 1.743 -9.555 1.00 96.44 81 PRO A CA 1
ATOM 635 C C . PRO A 1 81 ? 8.361 1.224 -9.095 1.00 96.44 81 PRO A C 1
ATOM 637 O O . PRO A 1 81 ? 7.992 0.076 -9.358 1.00 96.44 81 PRO A O 1
ATOM 640 N N . ALA A 1 82 ? 7.599 2.108 -8.459 1.00 97.31 82 ALA A N 1
ATOM 641 C CA . ALA A 1 82 ? 6.190 1.927 -8.147 1.00 97.31 82 ALA A CA 1
ATOM 642 C C . ALA A 1 82 ? 5.421 3.228 -8.424 1.00 97.31 82 ALA A C 1
ATOM 644 O O . ALA A 1 82 ? 5.985 4.326 -8.402 1.00 97.31 82 ALA A O 1
ATOM 645 N N . GLU A 1 83 ? 4.118 3.126 -8.662 1.00 98.31 83 GLU A N 1
ATOM 646 C CA . GLU A 1 83 ? 3.260 4.295 -8.856 1.00 98.31 83 GLU A CA 1
ATOM 647 C C . GLU A 1 83 ? 1.978 4.165 -8.043 1.00 98.31 83 GLU A C 1
ATOM 649 O O . GLU A 1 83 ? 1.181 3.255 -8.251 1.00 98.31 83 GLU A O 1
ATOM 654 N N . VAL A 1 84 ? 1.751 5.101 -7.120 1.00 98.56 84 VAL A N 1
ATOM 655 C CA . VAL A 1 84 ? 0.495 5.183 -6.375 1.00 98.56 84 VAL A CA 1
ATOM 656 C C . VAL A 1 84 ? -0.561 5.831 -7.264 1.00 98.56 84 VAL A C 1
ATOM 658 O O . VAL A 1 84 ? -0.501 7.029 -7.544 1.00 98.56 84 VAL A O 1
ATOM 661 N N . LEU A 1 85 ? -1.540 5.034 -7.684 1.00 98.50 85 LEU A N 1
ATOM 662 C CA . LEU A 1 85 ? -2.551 5.408 -8.673 1.00 98.50 85 LEU A CA 1
ATOM 663 C C . LEU A 1 85 ? -3.780 6.062 -8.035 1.00 98.50 85 LEU A C 1
ATOM 665 O O . LEU A 1 85 ? -4.351 7.000 -8.589 1.00 98.50 85 LEU A O 1
ATOM 669 N N . ARG A 1 86 ? -4.217 5.560 -6.873 1.00 98.44 86 ARG A N 1
ATOM 670 C CA . ARG A 1 86 ? -5.395 6.072 -6.157 1.00 98.44 86 ARG A CA 1
ATOM 671 C C . ARG A 1 86 ? -5.234 5.886 -4.657 1.00 98.44 86 ARG A C 1
ATOM 673 O O . ARG A 1 86 ? -4.826 4.821 -4.204 1.00 98.44 86 ARG A O 1
ATOM 680 N N . VAL A 1 87 ? -5.619 6.911 -3.903 1.00 98.31 87 VAL A N 1
ATOM 681 C CA . VAL A 1 87 ? -5.637 6.887 -2.439 1.00 98.31 87 VAL A CA 1
ATOM 682 C C . VAL A 1 87 ? -6.906 7.565 -1.943 1.00 98.31 87 VAL A C 1
ATOM 684 O O . VAL A 1 87 ? -7.191 8.699 -2.322 1.00 98.31 87 VAL A O 1
ATOM 687 N N . GLU A 1 88 ? -7.65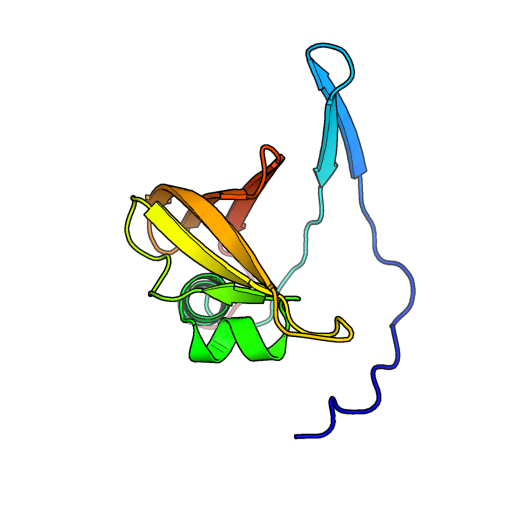3 6.882 -1.084 1.00 97.94 88 GLU A N 1
ATOM 688 C CA . GLU A 1 88 ? -8.821 7.419 -0.384 1.00 97.94 88 GLU A CA 1
ATOM 689 C C . GLU A 1 88 ? -8.715 7.014 1.085 1.00 97.94 88 GLU A C 1
ATOM 691 O O . GLU A 1 88 ? -9.228 5.963 1.472 1.00 97.94 88 GLU A O 1
ATOM 696 N N . PRO A 1 89 ? -7.995 7.787 1.917 1.00 95.69 89 PRO A N 1
ATOM 697 C CA . PRO A 1 89 ? -7.776 7.411 3.304 1.00 95.69 89 PRO A CA 1
ATOM 698 C C . PRO A 1 89 ? -9.085 7.406 4.114 1.00 95.69 89 PRO A C 1
ATOM 700 O O . PRO A 1 89 ? -9.896 8.323 3.954 1.00 95.69 89 PRO A O 1
ATOM 703 N N . PRO A 1 90 ? -9.290 6.451 5.041 1.00 95.50 90 PRO A N 1
ATOM 704 C CA . PRO A 1 90 ? -8.482 5.260 5.320 1.00 95.50 90 PRO A CA 1
ATOM 705 C C . PRO A 1 90 ? -9.068 3.990 4.663 1.00 95.50 90 PRO A C 1
ATOM 707 O O . PRO A 1 90 ? -9.081 2.937 5.290 1.00 95.50 90 PRO A O 1
ATOM 710 N N . ALA A 1 91 ? -9.654 4.096 3.467 1.00 96.00 91 ALA A N 1
ATOM 711 C CA . ALA A 1 91 ? -10.488 3.056 2.859 1.00 96.00 91 ALA A CA 1
ATOM 712 C C . ALA A 1 91 ? -9.849 2.358 1.650 1.00 96.00 91 ALA A C 1
ATOM 714 O O . ALA A 1 91 ? -10.075 1.166 1.462 1.00 96.00 91 ALA A O 1
ATOM 715 N N . LEU A 1 92 ? -9.075 3.068 0.824 1.00 98.12 92 LEU A N 1
ATOM 716 C CA . LEU A 1 92 ? -8.565 2.519 -0.434 1.00 98.12 92 LEU A CA 1
ATOM 717 C C . LEU A 1 92 ? -7.146 2.984 -0.749 1.00 98.12 92 LEU A C 1
ATOM 719 O O . LEU A 1 92 ? -6.890 4.184 -0.830 1.00 98.12 92 LEU A O 1
ATOM 723 N N . LEU A 1 93 ? -6.266 2.033 -1.051 1.00 98.56 93 LEU A N 1
ATOM 724 C CA . LEU A 1 93 ? -4.948 2.266 -1.638 1.00 98.56 93 LEU A CA 1
ATOM 725 C C . LEU A 1 93 ? -4.789 1.394 -2.888 1.00 98.56 93 LEU A C 1
ATOM 727 O O . LEU A 1 93 ? -4.992 0.182 -2.833 1.00 98.56 93 LEU A O 1
ATOM 731 N N . VAL A 1 94 ? -4.412 2.005 -4.012 1.00 98.50 94 VAL A N 1
ATOM 732 C CA . VAL A 1 94 ? -4.093 1.303 -5.262 1.00 98.50 94 VAL A CA 1
ATOM 733 C C . VAL A 1 94 ? -2.751 1.785 -5.788 1.00 98.50 94 VAL A C 1
ATOM 735 O O . VAL A 1 94 ? -2.566 2.991 -5.975 1.00 98.50 94 VAL A O 1
ATOM 738 N N . TYR A 1 95 ? -1.844 0.857 -6.077 1.00 98.25 95 TYR A N 1
ATOM 739 C CA . TYR A 1 95 ? -0.567 1.162 -6.716 1.00 98.25 95 TYR A CA 1
ATOM 740 C C . TYR A 1 95 ? -0.167 0.095 -7.737 1.00 98.25 95 TYR A C 1
ATOM 742 O O . TYR A 1 95 ? -0.531 -1.074 -7.605 1.00 98.25 95 TYR A O 1
ATOM 750 N N . ASP A 1 96 ? 0.571 0.523 -8.757 1.00 97.50 96 ASP A N 1
ATOM 751 C CA . ASP A 1 96 ? 1.322 -0.360 -9.645 1.00 97.50 96 ASP A CA 1
ATOM 752 C C . ASP A 1 96 ? 2.683 -0.660 -9.019 1.00 97.50 96 ASP A C 1
ATOM 754 O O . ASP A 1 96 ? 3.365 0.243 -8.519 1.00 97.50 96 ASP A O 1
ATOM 758 N N . TRP A 1 97 ? 3.070 -1.928 -9.050 1.00 93.88 97 TRP A N 1
ATOM 759 C CA . TRP A 1 97 ? 4.388 -2.374 -8.646 1.00 93.88 97 TRP A CA 1
ATOM 760 C C . TRP A 1 97 ? 4.923 -3.355 -9.686 1.00 93.88 97 TRP A C 1
ATOM 762 O O . TRP A 1 97 ? 4.507 -4.508 -9.757 1.00 93.88 97 TRP A O 1
ATOM 772 N N . GLY A 1 98 ? 5.846 -2.877 -10.522 1.00 87.62 98 GLY A N 1
ATOM 773 C CA . GLY A 1 98 ? 6.461 -3.703 -11.561 1.00 87.62 98 GLY A CA 1
ATOM 774 C C . GLY A 1 98 ? 5.481 -4.204 -12.630 1.00 87.62 98 GLY A C 1
ATOM 775 O O . GLY A 1 98 ? 5.749 -5.235 -13.244 1.00 87.62 98 GLY A O 1
ATOM 776 N N . GLY A 1 99 ? 4.370 -3.494 -12.867 1.00 90.00 99 GLY A N 1
ATOM 777 C CA . GLY A 1 99 ? 3.315 -3.892 -13.807 1.00 90.00 99 GLY A CA 1
ATOM 778 C C . GLY A 1 99 ? 2.177 -4.719 -13.196 1.00 90.00 99 GLY A C 1
ATOM 779 O O . GLY A 1 99 ? 1.184 -4.986 -13.887 1.00 90.00 99 GLY A O 1
ATOM 780 N N . ASP A 1 100 ? 2.303 -5.111 -11.925 1.00 91.81 100 ASP A N 1
ATOM 781 C CA . ASP A 1 100 ? 1.236 -5.747 -11.159 1.00 91.81 100 ASP A CA 1
ATOM 782 C C . ASP A 1 100 ? 0.462 -4.707 -10.345 1.00 91.81 100 ASP A C 1
ATOM 784 O O . ASP A 1 100 ? 1.025 -3.860 -9.649 1.00 91.81 100 ASP A O 1
ATOM 788 N N . LEU A 1 101 ? -0.866 -4.792 -10.413 1.00 95.00 101 LEU A N 1
ATOM 789 C CA . LEU A 1 101 ? -1.762 -3.884 -9.709 1.00 95.00 101 LEU A CA 1
ATOM 790 C C . LEU A 1 101 ? -2.082 -4.432 -8.317 1.00 95.00 101 LEU A C 1
ATOM 792 O O . LEU A 1 101 ? -2.721 -5.479 -8.193 1.00 95.00 101 LEU A O 1
ATOM 796 N N . LEU A 1 102 ? -1.709 -3.695 -7.273 1.00 96.62 102 LEU A N 1
ATOM 797 C CA . LEU A 1 102 ? -2.083 -4.008 -5.897 1.00 96.62 102 LEU A CA 1
ATOM 798 C C . LEU A 1 102 ? -3.200 -3.074 -5.439 1.00 96.62 102 LEU A C 1
ATOM 800 O O . LEU A 1 102 ? -3.118 -1.854 -5.583 1.00 96.62 102 LEU A O 1
ATOM 804 N N . ARG A 1 103 ? -4.250 -3.665 -4.865 1.00 97.50 103 ARG A N 1
ATOM 805 C CA . ARG A 1 103 ? -5.425 -2.965 -4.345 1.00 97.50 103 ARG A CA 1
ATOM 806 C C . ARG A 1 103 ? -5.694 -3.413 -2.914 1.00 97.50 103 ARG A C 1
ATOM 808 O O . ARG A 1 103 ? -5.887 -4.597 -2.661 1.00 97.50 103 ARG A O 1
ATOM 815 N N . TRP A 1 104 ? -5.731 -2.446 -2.006 1.00 97.50 104 TRP A N 1
ATOM 816 C CA . TRP A 1 104 ? -6.022 -2.636 -0.591 1.00 97.50 104 TRP A CA 1
ATOM 817 C C . TRP A 1 104 ? -7.307 -1.900 -0.244 1.00 97.50 104 TRP A C 1
ATOM 819 O O . TRP A 1 104 ? -7.388 -0.685 -0.429 1.00 97.50 104 TRP A O 1
ATOM 829 N N . GLU A 1 105 ? -8.294 -2.633 0.262 1.00 96.75 105 GLU A N 1
ATOM 830 C CA . GLU A 1 105 ? -9.585 -2.097 0.693 1.00 96.75 105 GLU A CA 1
ATOM 831 C C . GLU A 1 105 ? -9.776 -2.357 2.181 1.00 96.75 105 GLU A C 1
ATOM 833 O O . GLU A 1 105 ? -9.586 -3.481 2.647 1.00 96.75 105 GLU A O 1
ATOM 838 N N . LEU A 1 106 ? -10.140 -1.312 2.920 1.00 95.44 106 LEU A N 1
ATOM 839 C CA . LEU A 1 106 ? -10.453 -1.395 4.339 1.00 95.44 106 LEU A CA 1
ATOM 840 C C . LEU A 1 106 ? -11.915 -1.026 4.558 1.00 95.44 106 LEU A C 1
ATOM 842 O O . LEU A 1 106 ? -12.325 0.121 4.368 1.00 95.44 106 LEU A O 1
ATOM 846 N N . GLU A 1 107 ? -12.681 -2.000 5.031 1.00 92.25 107 GLU A N 1
ATOM 847 C CA . GLU A 1 107 ? -14.061 -1.809 5.450 1.00 92.25 107 GLU A CA 1
ATOM 848 C C . GLU A 1 107 ? -14.162 -1.908 6.976 1.00 92.25 107 GLU A C 1
ATOM 850 O O . GLU A 1 107 ? -13.525 -2.772 7.587 1.00 92.25 107 GLU A O 1
ATOM 855 N N . PRO A 1 108 ? -14.949 -1.040 7.636 1.00 87.38 108 PRO A N 1
ATOM 856 C CA . PRO A 1 108 ? -15.247 -1.214 9.046 1.00 87.38 108 PRO A CA 1
ATOM 857 C C . PRO A 1 108 ? -16.014 -2.520 9.256 1.00 87.38 108 PRO A C 1
ATOM 859 O O . PRO A 1 108 ? -17.154 -2.663 8.815 1.00 87.38 108 PRO A O 1
ATOM 862 N N . THR A 1 109 ? -15.430 -3.452 9.997 1.00 77.75 109 THR A N 1
ATOM 863 C CA . THR A 1 109 ? -16.193 -4.564 10.557 1.00 77.75 109 THR A CA 1
ATOM 864 C C . THR A 1 109 ? -17.066 -3.995 11.673 1.00 77.75 109 THR A C 1
ATOM 866 O O . THR A 1 109 ? -16.549 -3.347 12.582 1.00 77.75 109 THR A O 1
ATOM 869 N N . GLY A 1 110 ? -18.381 -4.225 11.637 1.00 63.22 110 GLY A N 1
ATOM 870 C CA . GLY A 1 110 ? -19.330 -3.730 12.651 1.00 63.22 110 GLY A CA 1
ATOM 871 C C . GLY A 1 110 ? -19.056 -4.192 14.096 1.00 63.22 110 GLY A C 1
ATOM 872 O O . GLY A 1 110 ? -19.785 -3.808 15.006 1.00 63.22 110 GLY A O 1
ATOM 873 N N . GLU A 1 111 ? -18.010 -4.989 14.316 1.00 57.62 111 GLU A N 1
ATOM 874 C CA . GLU A 1 111 ? -17.534 -5.480 15.605 1.00 57.62 111 GLU A CA 1
ATOM 875 C C . GLU A 1 111 ? -16.152 -4.892 15.950 1.00 57.62 111 GLU A C 1
ATOM 877 O O . GLU A 1 111 ? -15.110 -5.525 15.792 1.00 57.62 111 GLU A O 1
ATOM 882 N N . GLY A 1 112 ? -16.132 -3.665 16.464 1.00 51.06 112 GLY A N 1
ATOM 883 C CA . GLY A 1 112 ? -14.979 -3.087 17.157 1.00 51.06 112 GLY A CA 1
ATOM 884 C C . GLY A 1 112 ? -15.462 -2.003 18.125 1.00 51.06 112 GLY A C 1
ATOM 885 O O . GLY A 1 112 ? -16.349 -1.240 17.744 1.00 51.06 112 GLY A O 1
ATOM 886 N N . PRO A 1 113 ? -14.977 -1.938 19.382 1.00 43.12 113 PRO A N 1
ATOM 887 C CA . PRO A 1 113 ? -15.448 -0.930 20.326 1.00 43.12 113 PRO A CA 1
ATOM 888 C C . PRO A 1 113 ? -15.005 0.462 19.860 1.00 43.12 113 PRO A C 1
ATOM 890 O O . PRO A 1 113 ? -13.839 0.655 19.509 1.00 43.12 113 PRO A O 1
ATOM 893 N N . GLY A 1 114 ? -15.960 1.395 19.831 1.00 43.41 114 GLY A N 1
ATOM 894 C CA . GLY A 1 114 ? -15.688 2.829 19.714 1.00 43.41 114 GLY A CA 1
ATOM 895 C C . GLY A 1 114 ? -15.088 3.425 20.980 1.00 43.41 114 GLY A C 1
ATOM 896 O O . GLY A 1 114 ? -15.041 2.721 22.016 1.00 43.41 114 GLY A O 1
#

Foldseek 3Di:
DDLPPDDDDPDDDWDWDQDPDRDIDIDDDDDDQDPLQVVQCCVFPQVNVVNPPQWGWPHGLQDFAKIWTFGHDPPDTDIFIKTFDDHDPPAWTWMDTPNDIDIDGDDDDPDYDD